Protein AF-A0A3D5ZPJ7-F1 (afdb_monomer_lite)

Radius of gyration: 28.89 Å; chains: 1; bounding box: 60×24×100 Å

Structure (mmCIF, N/CA/C/O backbone):
data_AF-A0A3D5ZPJ7-F1
#
_entry.id   AF-A0A3D5ZPJ7-F1
#
loop_
_atom_site.group_PDB
_atom_site.id
_atom_site.type_symbol
_atom_site.label_atom_id
_atom_site.label_alt_id
_atom_site.label_comp_id
_atom_site.label_asym_id
_atom_site.label_entity_id
_atom_site.label_seq_id
_atom_site.pdbx_PDB_ins_code
_atom_site.Cartn_x
_atom_site.Cartn_y
_atom_site.Cartn_z
_atom_site.occupancy
_atom_site.B_iso_or_equiv
_atom_site.auth_seq_id
_atom_site.auth_comp_id
_atom_site.auth_asym_id
_atom_site.auth_atom_id
_atom_site.pdbx_PDB_model_num
ATOM 1 N N . MET A 1 1 ? -30.097 2.909 47.141 1.00 60.69 1 MET A N 1
ATOM 2 C CA . MET A 1 1 ? -30.313 3.417 45.765 1.00 60.69 1 MET A CA 1
ATOM 3 C C . MET A 1 1 ? -31.378 2.554 45.102 1.00 60.69 1 MET A C 1
ATOM 5 O O . MET A 1 1 ? -31.310 1.342 45.248 1.00 60.69 1 MET A O 1
ATOM 9 N N . LYS A 1 2 ? -32.399 3.147 44.467 1.00 79.69 2 LYS A N 1
ATOM 10 C CA . LYS A 1 2 ? -33.513 2.391 43.858 1.00 79.69 2 LYS A CA 1
ATOM 11 C C . LYS A 1 2 ? -32.997 1.549 42.678 1.00 79.69 2 LYS A C 1
ATOM 13 O O . LYS A 1 2 ? -32.193 2.049 41.898 1.00 79.69 2 LYS A O 1
ATOM 18 N N . TRP A 1 3 ? -33.482 0.313 42.529 1.00 78.44 3 TRP A N 1
ATOM 19 C CA . TRP A 1 3 ? -33.092 -0.649 41.476 1.00 78.44 3 TRP A CA 1
ATOM 20 C C . TRP A 1 3 ? -33.122 -0.060 40.049 1.00 78.44 3 TRP A C 1
ATOM 22 O O . TRP A 1 3 ? -32.233 -0.321 39.243 1.00 78.44 3 TRP A O 1
ATOM 32 N N . TRP A 1 4 ? -34.060 0.853 39.788 1.00 82.00 4 TRP A N 1
ATOM 33 C CA . TRP A 1 4 ? -34.168 1.627 38.546 1.00 82.00 4 TRP A CA 1
ATOM 34 C C . TRP A 1 4 ? -32.913 2.440 38.182 1.00 82.00 4 TRP A C 1
ATOM 36 O O . TRP A 1 4 ? -32.603 2.585 37.003 1.00 82.00 4 TRP A O 1
ATOM 46 N N . GLY A 1 5 ? -32.153 2.928 39.169 1.00 86.50 5 GLY A N 1
ATOM 47 C CA . GLY A 1 5 ? -30.909 3.664 38.927 1.00 86.50 5 GLY A CA 1
ATOM 48 C C . GLY A 1 5 ? -29.805 2.788 38.327 1.00 86.50 5 GLY A C 1
ATOM 49 O O . GLY A 1 5 ? -29.097 3.229 37.425 1.00 86.50 5 GLY A O 1
ATOM 50 N N . TYR A 1 6 ? -29.704 1.526 38.758 1.00 85.25 6 TYR A N 1
ATOM 51 C CA . TYR A 1 6 ? -28.763 0.561 38.175 1.00 85.25 6 TYR A CA 1
ATOM 52 C C . TYR A 1 6 ? -29.157 0.171 36.748 1.00 85.25 6 TYR A C 1
ATOM 54 O O . TYR A 1 6 ? -28.290 -0.002 35.898 1.00 85.25 6 TYR A O 1
ATOM 62 N N . LEU A 1 7 ? -30.460 0.082 36.473 1.00 86.62 7 LEU A N 1
ATOM 63 C CA . LEU A 1 7 ? -30.993 -0.275 35.157 1.00 86.62 7 LEU A CA 1
ATOM 64 C C . LEU A 1 7 ? -30.684 0.811 34.110 1.00 86.62 7 LEU A C 1
ATOM 66 O O . LEU A 1 7 ? -30.220 0.507 33.011 1.00 86.62 7 LEU A O 1
ATOM 70 N N . ILE A 1 8 ? -30.845 2.085 34.484 1.00 89.00 8 ILE A N 1
ATOM 71 C CA . ILE A 1 8 ? -30.472 3.233 33.640 1.00 89.00 8 ILE A CA 1
ATOM 72 C C . ILE A 1 8 ? -28.953 3.279 33.423 1.00 89.00 8 ILE A C 1
ATOM 74 O O . ILE A 1 8 ? -28.504 3.463 32.292 1.00 89.00 8 ILE A O 1
ATOM 78 N N . LEU A 1 9 ? -28.155 3.059 34.474 1.00 89.44 9 LEU A N 1
ATOM 79 C CA . LEU A 1 9 ? -26.694 3.015 34.366 1.00 89.44 9 LEU A CA 1
ATOM 80 C C . LEU A 1 9 ? -26.235 1.933 33.371 1.00 89.44 9 LEU A C 1
ATOM 82 O O . LEU A 1 9 ? -25.375 2.185 32.528 1.00 89.44 9 LEU A O 1
ATOM 86 N N . LEU A 1 10 ? -26.841 0.745 33.433 1.00 89.75 10 LEU A N 1
ATOM 87 C CA . LEU A 1 10 ? -26.523 -0.381 32.556 1.00 89.75 10 LEU A CA 1
ATOM 88 C C . LEU A 1 10 ? -26.863 -0.067 31.090 1.00 89.75 10 LEU A C 1
ATOM 90 O O . LEU A 1 10 ? -26.050 -0.342 30.208 1.00 89.75 10 LEU A O 1
ATOM 94 N N . LEU A 1 11 ? -28.001 0.583 30.826 1.00 89.75 11 LEU A N 1
ATOM 95 C CA . LEU A 1 11 ? -28.372 1.030 29.478 1.00 89.75 11 LEU A CA 1
ATOM 96 C C . LEU A 1 11 ? -27.396 2.069 28.912 1.00 89.75 11 LEU A C 1
ATOM 98 O O . LEU A 1 11 ? -27.019 1.978 27.744 1.00 89.75 11 LEU A O 1
ATOM 102 N N . VAL A 1 12 ? -26.944 3.026 29.727 1.00 90.56 12 VAL A N 1
ATOM 103 C CA . VAL A 1 12 ? -25.957 4.035 29.303 1.00 90.56 12 VAL A CA 1
ATOM 104 C C . VAL A 1 12 ? -24.616 3.378 28.967 1.00 90.56 12 VAL A C 1
ATOM 106 O O . VAL A 1 12 ? -24.025 3.673 27.926 1.00 90.56 12 VAL A O 1
ATOM 109 N N . ILE A 1 13 ? -24.160 2.441 29.803 1.00 90.88 13 ILE A N 1
ATOM 110 C CA . ILE A 1 13 ? -22.933 1.668 29.564 1.00 90.88 13 ILE A CA 1
ATOM 111 C C . ILE A 1 13 ? -23.058 0.841 28.275 1.00 90.88 13 ILE A C 1
ATOM 113 O O . ILE A 1 13 ? -22.150 0.861 27.442 1.00 90.88 13 ILE A O 1
ATOM 117 N N . ALA A 1 14 ? -24.190 0.162 28.074 1.00 88.81 14 ALA A N 1
ATOM 118 C CA . ALA A 1 14 ? -24.456 -0.623 26.871 1.00 88.81 14 ALA A CA 1
ATOM 119 C C . ALA A 1 14 ? -24.490 0.249 25.603 1.00 88.81 14 ALA A C 1
ATOM 121 O O . ALA A 1 14 ? -23.895 -0.119 24.588 1.00 88.81 14 ALA A O 1
ATOM 122 N N . GLY A 1 15 ? -25.116 1.429 25.666 1.00 90.00 15 GLY A N 1
ATOM 123 C CA . GLY A 1 15 ? -25.148 2.389 24.560 1.00 90.00 15 GLY A CA 1
ATOM 124 C C . GLY A 1 15 ? -23.756 2.907 24.191 1.00 90.00 15 GLY A C 1
ATOM 125 O O . GLY A 1 15 ? -23.396 2.943 23.012 1.00 90.00 15 GLY A O 1
ATOM 126 N N . PHE A 1 16 ? -22.932 3.233 25.191 1.00 89.75 16 PHE A N 1
ATOM 127 C CA . PHE A 1 16 ? -21.546 3.653 24.973 1.00 89.75 16 PHE A CA 1
ATOM 128 C C . PHE A 1 16 ? -20.698 2.541 24.334 1.00 89.75 16 PHE A C 1
ATOM 130 O O . PHE A 1 16 ? -19.948 2.793 23.386 1.00 89.75 16 PHE A O 1
ATOM 137 N N . LEU A 1 17 ? -20.857 1.298 24.800 1.00 86.56 17 LEU A N 1
ATOM 138 C CA . LEU A 1 17 ? -20.218 0.115 24.216 1.00 86.56 17 LEU A CA 1
ATOM 139 C C . LEU A 1 17 ? -20.634 -0.099 22.756 1.00 86.56 17 LEU A C 1
ATOM 141 O O . LEU A 1 17 ? -19.769 -0.290 21.901 1.00 86.56 17 LEU A O 1
ATOM 145 N N . ALA A 1 18 ? -21.931 -0.019 22.450 1.00 86.31 18 ALA A N 1
ATOM 146 C CA . ALA A 1 18 ? -22.442 -0.166 21.089 1.00 86.31 18 ALA A CA 1
ATOM 147 C C . ALA A 1 18 ? -21.886 0.917 20.149 1.00 86.31 18 ALA A C 1
ATOM 149 O O . ALA A 1 18 ? -21.407 0.602 19.057 1.00 86.31 18 ALA A O 1
ATOM 150 N N . TYR A 1 19 ? -21.862 2.176 20.597 1.00 88.56 19 TYR A N 1
ATOM 151 C CA . TYR A 1 19 ? -21.264 3.281 19.846 1.00 88.56 19 TYR A CA 1
ATOM 152 C C . TYR A 1 19 ? -19.769 3.049 19.570 1.00 88.56 19 TYR A C 1
ATOM 154 O O . TYR A 1 19 ? -19.300 3.215 18.438 1.00 88.56 19 TYR A O 1
ATOM 162 N N . TYR A 1 20 ? -19.018 2.603 20.582 1.00 85.88 20 TYR A N 1
ATOM 163 C CA . TYR A 1 20 ? -17.598 2.285 20.438 1.00 85.88 20 TYR A CA 1
ATOM 164 C C . TYR A 1 20 ? -17.358 1.148 19.429 1.00 85.88 20 TYR A C 1
ATOM 166 O O . TYR A 1 20 ? -16.482 1.258 18.564 1.00 85.88 20 TYR A O 1
ATOM 174 N N . LEU A 1 21 ? -18.170 0.088 19.492 1.00 84.44 21 LEU A N 1
ATOM 175 C CA . LEU A 1 21 ? -18.116 -1.055 18.577 1.00 84.44 21 LEU A CA 1
ATOM 176 C C . LEU A 1 21 ? -18.425 -0.651 17.130 1.00 84.44 21 LEU A C 1
ATOM 178 O O . LEU A 1 21 ? -17.683 -1.033 16.222 1.00 84.44 21 LEU A O 1
ATOM 182 N N . MET A 1 22 ? -19.472 0.150 16.907 1.00 86.69 22 MET A N 1
ATOM 183 C CA . MET A 1 22 ? -19.822 0.649 15.571 1.00 86.69 22 MET A CA 1
ATOM 184 C C . MET A 1 22 ? -18.693 1.487 14.977 1.00 86.69 22 MET A C 1
ATOM 186 O O . MET A 1 22 ? -18.287 1.266 13.835 1.00 86.69 22 MET A O 1
ATOM 190 N N . ARG A 1 23 ? -18.124 2.409 15.763 1.00 87.94 23 ARG A N 1
ATOM 191 C CA . ARG A 1 23 ? -17.012 3.250 15.308 1.00 87.94 23 ARG A CA 1
ATOM 192 C C . ARG A 1 23 ? -15.778 2.422 14.951 1.00 87.94 23 ARG A C 1
ATOM 194 O O . ARG A 1 23 ? -15.120 2.717 13.954 1.00 87.94 23 ARG A O 1
ATOM 201 N N . PHE A 1 24 ? -15.469 1.397 15.748 1.00 87.19 24 PHE A N 1
ATOM 202 C CA . PHE A 1 24 ? -14.382 0.467 15.453 1.00 87.19 24 PHE A CA 1
ATOM 203 C C . PHE A 1 24 ? -14.635 -0.268 14.137 1.00 87.19 24 PHE A C 1
ATOM 205 O O . PHE A 1 24 ? -13.809 -0.185 13.230 1.00 87.19 24 PHE A O 1
ATOM 212 N N . ARG A 1 25 ? -15.798 -0.916 13.995 1.00 85.75 25 ARG A N 1
ATOM 213 C CA . ARG A 1 25 ? -16.152 -1.680 12.793 1.00 85.75 25 ARG A CA 1
ATOM 214 C C . ARG A 1 25 ? -16.105 -0.818 11.533 1.00 85.75 25 ARG A C 1
ATOM 216 O O . ARG A 1 25 ? -15.450 -1.215 10.576 1.00 85.75 25 ARG A O 1
ATOM 223 N N . ASN A 1 26 ? -16.714 0.367 11.552 1.00 87.88 26 ASN A N 1
ATOM 224 C CA . ASN A 1 26 ? -16.714 1.269 10.397 1.00 87.88 26 ASN A CA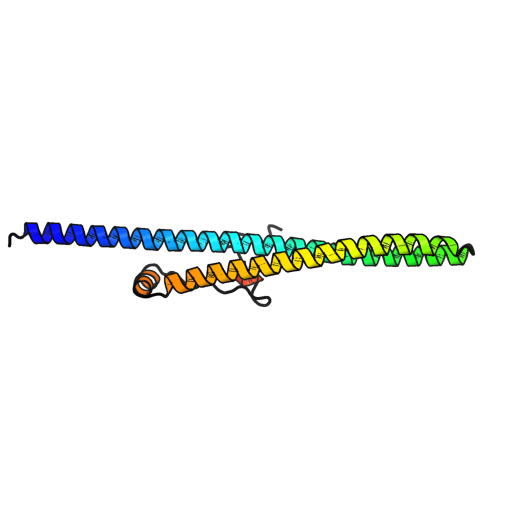 1
ATOM 225 C C . ASN A 1 26 ? -15.292 1.675 9.999 1.00 87.88 26 ASN A C 1
ATOM 227 O O . ASN A 1 26 ? -14.954 1.673 8.821 1.00 87.88 26 ASN A O 1
ATOM 231 N N . LYS A 1 27 ? -14.420 1.962 10.972 1.00 87.94 27 LYS A N 1
ATOM 232 C CA . LYS A 1 27 ? -13.034 2.333 10.674 1.00 87.94 27 LYS A CA 1
ATOM 233 C C . LYS A 1 27 ? -12.228 1.171 10.090 1.00 87.94 27 LYS A C 1
ATOM 235 O O . LYS A 1 27 ? -11.452 1.396 9.167 1.00 87.94 27 LYS A O 1
ATOM 240 N N . VAL A 1 28 ? -12.425 -0.051 10.592 1.00 88.06 28 VAL A N 1
ATOM 241 C CA . VAL A 1 28 ? -11.795 -1.258 10.029 1.00 88.06 28 VAL A CA 1
ATOM 242 C C . VAL A 1 28 ? -12.263 -1.496 8.592 1.00 88.06 28 VAL A C 1
ATOM 244 O O . VAL A 1 28 ? -11.434 -1.761 7.726 1.00 88.06 28 VAL A O 1
ATOM 247 N N . VAL A 1 29 ? -13.568 -1.382 8.328 1.00 87.38 29 VAL A N 1
ATOM 248 C CA . VAL A 1 29 ? -14.145 -1.577 6.987 1.00 87.38 29 VAL A CA 1
ATOM 249 C C . VAL A 1 29 ? -13.608 -0.541 6.002 1.00 87.38 29 VAL A C 1
ATOM 251 O O . VAL A 1 29 ? -13.094 -0.930 4.959 1.00 87.38 29 VAL A O 1
ATOM 254 N N . ASN A 1 30 ? -13.617 0.743 6.365 1.00 88.88 30 ASN A N 1
ATOM 255 C CA . ASN A 1 30 ? -13.094 1.801 5.498 1.00 88.88 30 ASN A CA 1
ATOM 256 C C . ASN A 1 30 ? -11.609 1.580 5.174 1.00 88.88 30 ASN A C 1
ATOM 258 O O . ASN A 1 30 ? -11.201 1.679 4.024 1.00 88.88 30 ASN A O 1
ATOM 262 N N . GLN A 1 31 ? -10.798 1.199 6.170 1.00 89.19 31 GLN A N 1
ATOM 263 C CA . GLN A 1 31 ? -9.382 0.897 5.938 1.00 89.19 31 GLN A CA 1
ATOM 264 C C . GLN A 1 31 ? -9.176 -0.320 5.030 1.00 89.19 31 GLN A C 1
ATOM 266 O O . GLN A 1 31 ? -8.242 -0.325 4.231 1.00 89.19 31 GLN A O 1
ATOM 271 N N . LYS A 1 32 ? -10.029 -1.347 5.133 1.00 85.56 32 LYS A N 1
ATOM 272 C CA . LYS A 1 32 ? -9.995 -2.488 4.209 1.00 85.56 32 LYS A CA 1
ATOM 273 C C . LYS A 1 32 ? -10.347 -2.075 2.786 1.00 85.56 32 LYS A C 1
ATOM 275 O O . LYS A 1 32 ? -9.654 -2.489 1.863 1.00 85.56 32 LYS A O 1
ATOM 280 N N . GLU A 1 33 ? -11.369 -1.245 2.620 1.00 86.94 33 GLU A N 1
ATOM 281 C CA . GLU A 1 33 ? -11.777 -0.728 1.314 1.00 86.94 33 GLU A CA 1
ATOM 282 C C . GLU A 1 33 ? -10.668 0.127 0.676 1.00 86.94 33 GLU A C 1
ATOM 284 O O . GLU A 1 33 ? -10.361 -0.030 -0.507 1.00 86.94 33 GLU A O 1
ATOM 289 N N . ASP A 1 34 ? -9.997 0.975 1.461 1.00 88.31 34 ASP A N 1
ATOM 290 C CA . ASP A 1 34 ? -8.858 1.773 0.989 1.00 88.31 34 ASP A CA 1
ATOM 291 C C . ASP A 1 34 ? -7.688 0.884 0.537 1.00 88.31 34 ASP A C 1
ATOM 293 O O . ASP A 1 34 ? -7.083 1.122 -0.513 1.00 88.31 34 ASP A O 1
ATOM 297 N N . ILE A 1 35 ? -7.384 -0.171 1.305 1.00 87.50 35 ILE A N 1
ATOM 298 C CA . ILE A 1 35 ? -6.377 -1.178 0.941 1.00 87.50 35 ILE A CA 1
ATOM 299 C C . ILE A 1 35 ? -6.769 -1.879 -0.363 1.00 87.50 35 ILE A C 1
ATOM 301 O O . ILE A 1 35 ? -5.918 -2.085 -1.226 1.00 87.50 35 ILE A O 1
ATOM 305 N N . GLU A 1 36 ? -8.038 -2.235 -0.536 1.00 85.00 36 GLU A N 1
ATOM 306 C CA . GLU A 1 36 ? -8.533 -2.926 -1.726 1.00 85.00 36 GLU A CA 1
ATOM 307 C C . GLU A 1 36 ? -8.436 -2.052 -2.987 1.00 85.00 36 GLU A C 1
ATOM 309 O O . GLU A 1 36 ? -7.904 -2.486 -4.017 1.00 85.00 36 GLU A O 1
ATOM 314 N N . LYS A 1 37 ? -8.829 -0.777 -2.882 1.00 86.19 37 LYS A N 1
ATOM 315 C CA . LYS A 1 37 ? -8.641 0.224 -3.945 1.00 86.19 37 LYS A CA 1
ATOM 316 C C . LYS A 1 37 ? -7.163 0.394 -4.299 1.00 86.19 37 LYS A C 1
ATOM 318 O O . LYS A 1 37 ? -6.806 0.426 -5.480 1.00 86.19 37 LYS A O 1
ATOM 323 N N . ALA A 1 38 ? -6.285 0.447 -3.298 1.00 85.12 38 ALA A N 1
ATOM 324 C CA . ALA A 1 38 ? -4.846 0.555 -3.515 1.00 85.12 38 ALA A CA 1
ATOM 325 C C . ALA A 1 38 ? -4.247 -0.711 -4.162 1.00 85.12 38 ALA A C 1
ATOM 327 O O . ALA A 1 38 ? -3.443 -0.589 -5.088 1.00 85.12 38 ALA A O 1
ATOM 328 N N . LYS A 1 39 ? -4.686 -1.920 -3.772 1.00 83.94 39 LYS A N 1
ATOM 329 C CA . LYS A 1 39 ? -4.311 -3.188 -4.436 1.00 83.94 39 LYS A CA 1
ATOM 330 C C . LYS A 1 39 ? -4.689 -3.172 -5.918 1.00 83.94 39 LYS A C 1
ATOM 332 O O . LYS A 1 39 ? -3.863 -3.525 -6.762 1.00 83.94 39 LYS A O 1
ATOM 337 N N . SER A 1 40 ? -5.901 -2.713 -6.240 1.00 81.25 40 SER A N 1
ATOM 338 C CA . SER A 1 40 ? -6.357 -2.563 -7.628 1.00 81.25 40 SER A CA 1
ATOM 339 C C . SER A 1 40 ? -5.463 -1.601 -8.422 1.00 81.25 40 SER A C 1
ATOM 341 O O . SER A 1 40 ? -4.970 -1.953 -9.497 1.00 81.25 40 SER A O 1
ATOM 343 N N . ARG A 1 41 ? -5.140 -0.428 -7.855 1.00 84.19 41 ARG A N 1
ATOM 344 C CA . ARG A 1 41 ? -4.232 0.549 -8.483 1.00 84.19 41 ARG A CA 1
ATOM 345 C C . ARG A 1 41 ? -2.851 -0.044 -8.779 1.00 84.19 41 ARG A C 1
ATOM 347 O O . ARG A 1 41 ? -2.335 0.142 -9.880 1.00 84.19 41 ARG A O 1
ATOM 354 N N . VAL A 1 42 ? -2.275 -0.784 -7.829 1.00 83.06 42 VAL A N 1
ATOM 355 C CA . VAL A 1 42 ? -0.985 -1.474 -8.004 1.00 83.06 42 VAL A CA 1
ATOM 356 C C . VAL A 1 42 ? -1.061 -2.498 -9.142 1.00 83.06 42 VAL A C 1
ATOM 358 O O . VAL A 1 42 ? -0.153 -2.541 -9.974 1.00 83.06 42 VAL A O 1
ATOM 361 N N . ARG A 1 43 ? -2.144 -3.284 -9.240 1.00 80.94 43 ARG A N 1
ATOM 362 C CA . ARG A 1 43 ? -2.329 -4.250 -10.339 1.00 80.94 43 ARG A CA 1
ATOM 363 C C . ARG A 1 43 ? -2.401 -3.555 -11.699 1.00 80.94 43 ARG A C 1
ATOM 365 O O . ARG A 1 43 ? -1.719 -3.983 -12.628 1.00 80.94 43 ARG A O 1
ATOM 372 N N . ILE A 1 44 ? -3.183 -2.482 -11.809 1.00 81.88 44 ILE A N 1
ATOM 373 C CA . ILE A 1 44 ? -3.331 -1.717 -13.056 1.00 81.88 44 ILE A CA 1
ATOM 374 C C . ILE A 1 44 ? -1.981 -1.146 -13.498 1.00 81.88 44 ILE A C 1
ATOM 376 O O . ILE A 1 44 ? -1.602 -1.294 -14.659 1.00 81.88 44 ILE A O 1
ATOM 3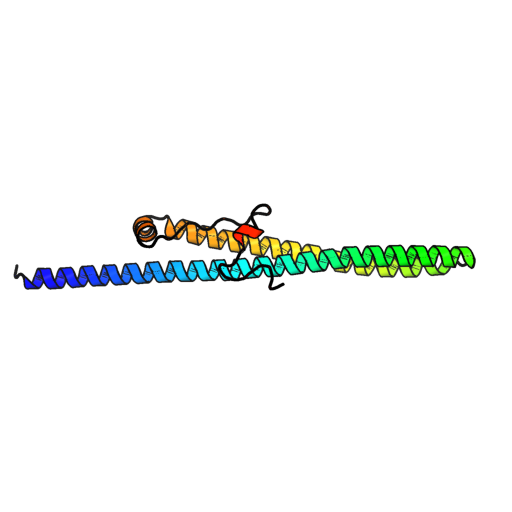80 N N . LEU A 1 45 ? -1.231 -0.527 -12.582 1.00 80.69 45 LEU A N 1
ATOM 381 C CA . LEU A 1 45 ? 0.084 0.039 -12.892 1.00 80.69 45 LEU A CA 1
ATOM 382 C C . LEU A 1 45 ? 1.090 -1.040 -13.300 1.00 80.69 45 LEU A C 1
ATOM 384 O O . LEU A 1 45 ? 1.806 -0.855 -14.280 1.00 80.69 45 LEU A O 1
ATOM 388 N N . LYS A 1 46 ? 1.079 -2.199 -12.631 1.00 80.38 46 LYS A N 1
ATOM 389 C CA . LYS A 1 46 ? 1.893 -3.353 -13.033 1.00 80.38 46 LYS A CA 1
ATOM 390 C C . LYS A 1 46 ? 1.549 -3.823 -14.447 1.00 80.38 46 LYS A C 1
ATOM 392 O O . LYS A 1 46 ? 2.446 -4.078 -15.245 1.00 80.38 46 LYS A O 1
ATOM 397 N N . ALA A 1 47 ? 0.259 -3.949 -14.760 1.00 77.50 47 ALA A N 1
ATOM 398 C CA . ALA A 1 47 ? -0.199 -4.389 -16.074 1.00 77.50 47 ALA A CA 1
ATOM 399 C C . ALA A 1 47 ? 0.226 -3.399 -17.165 1.00 77.50 47 ALA A C 1
ATOM 401 O O . ALA A 1 47 ? 0.782 -3.815 -18.180 1.00 77.50 47 ALA A O 1
ATOM 402 N N . LYS A 1 48 ? 0.057 -2.092 -16.925 1.00 75.56 48 LYS A N 1
ATOM 403 C CA . LYS A 1 48 ? 0.548 -1.042 -17.829 1.00 75.56 48 LYS A CA 1
ATOM 404 C C . LYS A 1 48 ? 2.064 -1.136 -18.012 1.00 75.56 48 LYS A C 1
ATOM 406 O O . LYS A 1 48 ? 2.535 -1.117 -19.144 1.00 75.56 48 LYS A O 1
ATOM 411 N N . TYR A 1 49 ? 2.818 -1.289 -16.923 1.00 72.81 49 TYR A N 1
ATOM 412 C CA . TYR A 1 49 ? 4.275 -1.424 -16.959 1.00 72.81 49 TYR A CA 1
ATOM 413 C C . TYR A 1 49 ? 4.722 -2.607 -17.826 1.00 72.81 49 TYR A C 1
ATOM 415 O O . TYR A 1 49 ? 5.545 -2.446 -18.726 1.00 72.81 49 TYR A O 1
ATOM 423 N N . LEU A 1 50 ? 4.108 -3.777 -17.633 1.00 75.88 50 LEU A N 1
ATOM 424 C CA . LEU A 1 50 ? 4.383 -4.973 -18.432 1.00 75.88 50 LEU A CA 1
ATOM 425 C C . LEU A 1 50 ? 3.984 -4.810 -19.905 1.00 75.88 50 LEU A C 1
ATOM 427 O O . LEU A 1 50 ? 4.704 -5.278 -20.786 1.00 75.88 50 LEU A O 1
ATOM 431 N N . GLN A 1 51 ? 2.863 -4.145 -20.191 1.00 74.94 51 GLN A N 1
ATOM 432 C CA . GLN A 1 51 ? 2.441 -3.868 -21.566 1.00 74.94 51 GLN A CA 1
ATOM 433 C C . GLN A 1 51 ? 3.435 -2.960 -22.292 1.00 74.94 51 GLN A C 1
ATOM 435 O O . GLN A 1 51 ? 3.774 -3.238 -23.443 1.00 74.94 51 GLN A O 1
ATOM 440 N N . VAL A 1 52 ? 3.925 -1.906 -21.631 1.00 74.06 52 VAL A N 1
ATOM 441 C CA . VAL A 1 52 ? 4.935 -1.013 -22.215 1.00 74.06 52 VAL A CA 1
ATOM 442 C C . VAL A 1 52 ? 6.241 -1.774 -22.440 1.00 74.06 52 VAL A C 1
ATOM 444 O O . VAL A 1 52 ? 6.759 -1.733 -23.551 1.00 74.06 52 VAL A O 1
ATOM 447 N N . LEU A 1 53 ? 6.719 -2.551 -21.460 1.00 72.06 53 LEU A N 1
ATOM 448 C CA . LEU A 1 53 ? 7.904 -3.407 -21.622 1.00 72.06 53 LEU A CA 1
ATOM 449 C C . LEU A 1 53 ? 7.784 -4.373 -22.807 1.00 72.06 53 LEU A C 1
ATOM 451 O O . LEU A 1 53 ? 8.716 -4.510 -23.598 1.00 72.06 53 LEU A O 1
ATOM 455 N N . ARG A 1 54 ? 6.627 -5.025 -22.961 1.00 72.50 54 ARG A N 1
ATOM 456 C CA . ARG A 1 54 ? 6.381 -5.936 -24.084 1.00 72.50 54 ARG A CA 1
ATOM 457 C C . ARG A 1 54 ? 6.422 -5.199 -25.422 1.00 72.50 54 ARG A C 1
ATOM 459 O O . ARG A 1 54 ? 7.029 -5.716 -26.355 1.00 72.50 54 ARG A O 1
ATOM 466 N N . LYS A 1 55 ? 5.822 -4.005 -25.502 1.00 71.00 55 LYS A N 1
ATOM 467 C CA . LYS A 1 55 ? 5.898 -3.154 -26.699 1.00 71.00 55 LYS A CA 1
ATOM 468 C C . LYS A 1 55 ? 7.337 -2.755 -27.022 1.00 71.00 55 LYS A C 1
ATOM 470 O O . LYS A 1 55 ? 7.705 -2.788 -28.186 1.00 71.00 55 LYS A O 1
ATOM 475 N N . VAL A 1 56 ? 8.166 -2.449 -26.019 1.00 70.25 56 VAL A N 1
ATOM 476 C CA . VAL A 1 56 ? 9.599 -2.161 -26.239 1.00 70.25 56 VAL A CA 1
ATOM 477 C C . VAL A 1 56 ? 10.289 -3.352 -26.902 1.00 70.25 56 VAL A C 1
ATOM 479 O O . VAL A 1 56 ? 10.967 -3.190 -27.913 1.00 70.25 56 VAL A O 1
ATOM 482 N N . GLY A 1 57 ? 10.076 -4.556 -26.362 1.00 67.19 57 GLY A N 1
ATOM 483 C CA . GLY A 1 57 ? 10.680 -5.778 -26.891 1.00 67.19 57 GLY A CA 1
ATOM 484 C C . GLY A 1 57 ? 10.253 -6.088 -28.328 1.00 67.19 57 GLY A C 1
ATOM 485 O O . GLY A 1 57 ? 11.089 -6.481 -29.139 1.00 67.19 57 GLY A O 1
ATOM 486 N N . THR A 1 58 ? 8.977 -5.872 -28.671 1.00 67.81 58 THR A N 1
ATOM 487 C CA . THR A 1 58 ? 8.502 -6.043 -30.055 1.00 67.81 58 THR A CA 1
ATOM 488 C C . THR A 1 58 ? 9.066 -4.973 -30.981 1.00 67.81 58 THR A C 1
ATOM 490 O O . THR A 1 58 ? 9.596 -5.320 -32.026 1.00 67.81 58 THR A O 1
ATOM 493 N N . THR A 1 59 ? 9.068 -3.699 -30.574 1.00 64.50 59 THR A N 1
ATOM 494 C CA . THR A 1 59 ? 9.633 -2.607 -31.383 1.00 64.50 59 THR A CA 1
ATOM 495 C C . THR A 1 59 ? 11.129 -2.802 -31.641 1.00 64.50 59 THR A C 1
ATOM 497 O O . THR A 1 59 ? 11.616 -2.476 -32.721 1.00 64.50 59 THR A O 1
ATOM 500 N N . GLN A 1 60 ? 11.874 -3.365 -30.684 1.00 63.59 60 GLN A N 1
ATOM 501 C CA . GLN A 1 60 ? 13.304 -3.647 -30.858 1.00 63.59 60 GLN A CA 1
ATOM 502 C C . GLN A 1 60 ? 13.554 -4.783 -31.832 1.00 63.59 60 GLN A C 1
ATOM 504 O O . GLN A 1 60 ? 14.462 -4.700 -32.658 1.00 63.59 60 GLN A O 1
ATOM 509 N N . LYS A 1 61 ? 12.720 -5.819 -31.767 1.00 65.75 61 LYS A N 1
ATOM 510 C CA . LYS A 1 61 ? 12.755 -6.910 -32.729 1.00 65.75 61 LYS A CA 1
ATOM 511 C C . LYS A 1 61 ? 12.403 -6.418 -34.135 1.00 65.75 61 LYS A C 1
ATOM 513 O O . LYS A 1 61 ? 13.190 -6.629 -35.049 1.00 65.75 61 LYS A O 1
ATOM 518 N N . ASP A 1 62 ? 11.300 -5.688 -34.277 1.00 65.50 62 ASP A N 1
ATOM 519 C CA . ASP A 1 62 ? 10.837 -5.159 -35.564 1.00 65.50 62 ASP A CA 1
ATOM 520 C C . ASP A 1 62 ? 11.859 -4.186 -36.172 1.00 65.50 62 ASP A C 1
ATOM 522 O O . ASP A 1 62 ? 12.106 -4.208 -37.377 1.00 65.50 62 ASP A O 1
ATOM 526 N N . SER A 1 63 ? 12.509 -3.366 -35.338 1.00 62.44 63 SER A N 1
ATOM 527 C CA . SER A 1 63 ? 13.592 -2.480 -35.773 1.00 62.44 63 SER A CA 1
ATOM 528 C C . SER A 1 63 ? 14.828 -3.251 -36.242 1.00 62.44 63 SER A C 1
ATOM 530 O O . SER A 1 63 ? 15.371 -2.940 -37.303 1.00 62.44 63 SER A O 1
ATOM 532 N N . ASN A 1 64 ? 15.263 -4.271 -35.499 1.00 65.06 64 ASN A N 1
ATOM 533 C CA . ASN A 1 64 ? 16.404 -5.099 -35.893 1.00 65.06 64 ASN A CA 1
ATOM 534 C C . ASN A 1 64 ? 16.125 -5.885 -37.184 1.00 65.06 64 ASN A C 1
ATOM 536 O O . ASN A 1 64 ? 16.998 -5.962 -38.050 1.00 65.06 64 ASN A O 1
ATOM 540 N N . ASP A 1 65 ? 14.910 -6.410 -37.347 1.00 68.75 65 ASP A N 1
ATOM 541 C CA . ASP A 1 65 ? 14.485 -7.125 -38.554 1.00 68.75 65 ASP A CA 1
ATOM 542 C C . ASP A 1 65 ? 14.418 -6.171 -39.765 1.00 68.75 65 ASP A C 1
ATOM 544 O O . ASP A 1 65 ? 14.913 -6.495 -40.851 1.00 68.75 65 ASP A O 1
ATOM 548 N N . ALA A 1 66 ? 13.892 -4.953 -39.577 1.00 64.62 66 ALA A N 1
ATOM 549 C CA . ALA A 1 66 ? 13.862 -3.912 -40.607 1.00 64.62 66 ALA A CA 1
ATOM 550 C C . ALA A 1 66 ? 15.270 -3.445 -41.009 1.00 64.62 66 ALA A C 1
ATOM 552 O O . ALA A 1 66 ? 15.548 -3.279 -42.201 1.00 64.62 66 ALA A O 1
ATOM 553 N N . GLN A 1 67 ? 16.177 -3.281 -40.041 1.00 62.97 67 GLN A N 1
ATOM 554 C CA . GLN A 1 67 ? 17.582 -2.985 -40.310 1.00 62.97 67 GLN A CA 1
ATOM 555 C C . GLN A 1 67 ? 18.227 -4.127 -41.099 1.00 62.97 67 GLN A C 1
ATOM 557 O O . GLN A 1 67 ? 18.793 -3.872 -42.159 1.00 62.97 67 GLN A O 1
ATOM 562 N N . GLY A 1 68 ? 18.083 -5.383 -40.664 1.00 64.88 68 GLY A N 1
ATOM 563 C CA . GLY A 1 68 ? 18.612 -6.553 -41.375 1.00 64.88 68 GLY A CA 1
ATOM 564 C C . GLY A 1 68 ? 18.137 -6.647 -42.831 1.00 64.88 68 GLY A C 1
ATOM 565 O O . GLY A 1 68 ? 18.947 -6.864 -43.738 1.00 64.88 68 GLY A O 1
ATOM 566 N N . GLY A 1 69 ? 16.847 -6.396 -43.083 1.00 63.91 69 GLY A N 1
ATOM 567 C CA . GLY A 1 69 ? 16.283 -6.326 -44.436 1.00 63.91 69 GLY A CA 1
A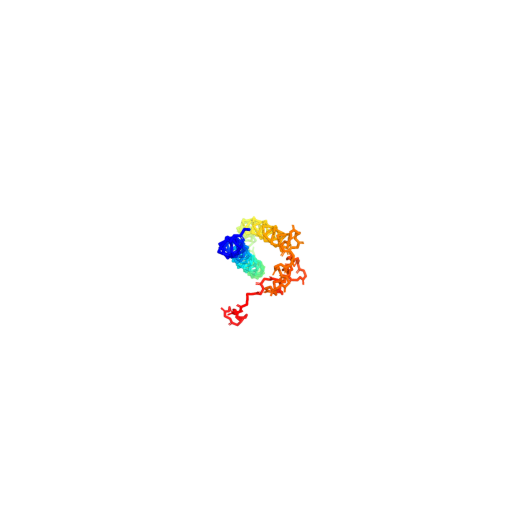TOM 568 C C . GLY A 1 69 ? 16.828 -5.157 -45.270 1.00 63.91 69 GLY A C 1
ATOM 569 O O . GLY A 1 69 ? 17.131 -5.325 -46.458 1.00 63.91 69 GLY A O 1
ATOM 570 N N . ALA A 1 70 ? 17.016 -3.987 -44.654 1.00 63.03 70 ALA A N 1
ATOM 571 C CA . ALA A 1 70 ? 17.617 -2.821 -45.297 1.00 63.03 70 ALA A CA 1
ATOM 572 C C . ALA A 1 70 ? 19.102 -3.046 -45.632 1.00 63.03 70 ALA A C 1
ATOM 574 O O . ALA A 1 70 ? 19.520 -2.710 -46.738 1.00 63.03 70 ALA A O 1
ATOM 575 N N . TYR A 1 71 ? 19.879 -3.676 -44.743 1.00 63.12 71 TYR A N 1
ATOM 576 C CA . TYR A 1 71 ? 21.267 -4.080 -45.002 1.00 63.12 71 TYR A CA 1
ATOM 577 C C . TYR A 1 71 ? 21.353 -5.071 -46.165 1.00 63.12 71 TYR A C 1
ATOM 579 O O . TYR A 1 71 ? 22.158 -4.875 -47.077 1.00 63.12 71 TYR A O 1
ATOM 587 N N . TYR A 1 72 ? 20.499 -6.099 -46.181 1.00 64.25 72 TYR A N 1
ATOM 588 C CA . TYR A 1 72 ? 20.455 -7.073 -47.274 1.00 64.25 72 TYR A CA 1
ATOM 589 C C . TYR A 1 72 ? 20.144 -6.402 -48.624 1.00 64.25 72 TYR A C 1
ATOM 591 O O . TYR A 1 72 ? 20.806 -6.665 -49.629 1.00 64.25 72 TYR A O 1
ATOM 599 N N . THR A 1 73 ? 19.183 -5.476 -48.639 1.00 62.88 73 THR A N 1
ATOM 600 C CA . THR A 1 73 ? 18.771 -4.744 -49.848 1.00 62.88 73 THR A CA 1
ATOM 601 C C . THR A 1 73 ? 19.828 -3.731 -50.305 1.00 62.88 73 THR A C 1
ATOM 603 O O . THR A 1 73 ? 20.121 -3.636 -51.497 1.00 62.88 73 THR A O 1
ATOM 606 N N . ALA A 1 74 ? 20.446 -3.002 -49.373 1.00 60.44 74 ALA A N 1
ATOM 607 C CA . ALA A 1 74 ? 21.508 -2.038 -49.655 1.00 60.44 74 ALA A CA 1
ATOM 608 C C . ALA A 1 74 ? 22.784 -2.716 -50.172 1.00 60.44 74 ALA A C 1
ATOM 610 O O . ALA A 1 74 ? 23.396 -2.204 -51.107 1.00 60.44 74 ALA A O 1
ATOM 611 N N . ASN A 1 75 ? 23.146 -3.882 -49.626 1.00 62.91 75 ASN A N 1
ATOM 612 C CA . ASN A 1 75 ? 24.266 -4.686 -50.118 1.00 62.91 75 ASN A CA 1
ATOM 613 C C . ASN A 1 75 ? 24.009 -5.196 -51.546 1.00 62.91 75 ASN A C 1
ATOM 615 O O . ASN A 1 75 ? 24.904 -5.186 -52.384 1.00 62.91 75 ASN A O 1
ATOM 619 N N . LYS A 1 76 ? 22.762 -5.576 -51.857 1.00 65.06 76 LYS A N 1
ATOM 620 C CA . LYS A 1 76 ? 22.374 -6.039 -53.198 1.00 65.06 76 LYS A CA 1
ATOM 621 C C . LYS A 1 76 ? 22.374 -4.920 -54.251 1.00 65.06 76 LYS A C 1
ATOM 623 O O . LYS A 1 76 ? 22.663 -5.190 -55.411 1.00 65.06 76 LYS A O 1
ATOM 628 N N . ASN A 1 77 ? 22.082 -3.681 -53.847 1.00 61.00 77 ASN A N 1
ATOM 629 C CA . ASN A 1 77 ? 21.936 -2.530 -54.748 1.00 61.00 77 ASN A CA 1
ATOM 630 C C . ASN A 1 77 ? 23.083 -1.497 -54.655 1.00 61.00 77 ASN A C 1
ATOM 632 O O . ASN A 1 77 ? 22.991 -0.435 -55.265 1.00 61.00 77 ASN A O 1
ATOM 636 N N . GLY A 1 78 ? 24.146 -1.762 -53.885 1.00 56.44 78 GLY A N 1
ATOM 637 C CA . GLY A 1 78 ? 25.321 -0.883 -53.752 1.00 56.44 78 GLY A CA 1
ATOM 638 C C . GLY A 1 78 ? 25.069 0.484 -53.089 1.00 56.44 78 GLY A C 1
ATOM 639 O O . GLY A 1 78 ? 25.920 1.369 -53.154 1.00 56.44 78 GLY A O 1
ATOM 640 N N . GLY A 1 79 ? 23.908 0.694 -52.458 1.00 57.91 79 GLY A N 1
ATOM 641 C CA . GLY A 1 79 ? 23.451 2.003 -51.977 1.00 57.91 79 GLY A CA 1
ATOM 642 C C . GLY A 1 79 ? 23.496 2.151 -50.455 1.00 57.91 79 GLY A C 1
ATOM 643 O O . GLY A 1 79 ? 22.479 1.982 -49.789 1.00 57.91 79 GLY A O 1
ATOM 644 N N . GLY A 1 80 ? 24.643 2.537 -49.889 1.00 55.28 80 GLY A N 1
ATOM 645 C CA . GLY A 1 80 ? 24.839 2.697 -48.434 1.00 55.28 80 GLY A CA 1
ATOM 646 C C . GLY A 1 80 ? 24.094 3.867 -47.760 1.00 55.28 80 GLY A C 1
ATOM 647 O O . GLY A 1 80 ? 24.178 4.028 -46.546 1.00 55.28 80 GLY A O 1
ATOM 648 N N . ARG A 1 81 ? 23.353 4.697 -48.510 1.00 55.75 81 ARG A N 1
ATOM 649 C CA . ARG A 1 81 ? 22.740 5.944 -48.003 1.00 55.75 81 ARG A CA 1
ATOM 650 C C . ARG A 1 81 ? 21.406 5.768 -47.263 1.00 55.75 81 ARG A C 1
ATOM 652 O O . ARG A 1 81 ? 21.035 6.650 -46.499 1.00 55.75 81 ARG A O 1
ATOM 659 N N . PHE A 1 82 ? 20.699 4.653 -47.455 1.00 56.19 82 PHE A N 1
ATOM 660 C CA . PHE A 1 82 ? 19.382 4.424 -46.835 1.00 56.19 82 PHE A CA 1
ATOM 661 C C . PHE A 1 82 ? 19.452 3.976 -45.367 1.00 56.19 82 PHE A C 1
ATOM 663 O O . PHE A 1 82 ? 18.459 4.059 -44.651 1.00 56.19 82 PHE A O 1
ATOM 670 N N . ILE A 1 83 ? 20.623 3.540 -44.898 1.00 57.34 83 ILE A N 1
ATOM 671 C CA . ILE A 1 83 ? 20.768 2.905 -43.582 1.00 57.34 83 ILE A CA 1
ATOM 672 C C . ILE A 1 83 ? 20.769 3.936 -42.437 1.00 57.34 83 ILE A C 1
ATOM 674 O O . ILE A 1 83 ? 20.144 3.713 -41.406 1.00 57.34 83 ILE A O 1
ATOM 678 N N . GLY A 1 84 ? 21.384 5.110 -42.626 1.00 53.69 84 GLY A N 1
ATOM 679 C CA . GLY A 1 84 ? 21.532 6.112 -41.556 1.00 53.69 84 GLY A CA 1
ATOM 680 C C . GLY A 1 84 ? 20.230 6.797 -41.108 1.00 53.69 84 GLY A C 1
ATOM 681 O O . GLY A 1 84 ? 20.078 7.104 -39.929 1.00 53.69 84 GLY A O 1
ATOM 682 N N . GLY A 1 85 ? 19.266 7.010 -42.014 1.00 55.19 85 GLY A N 1
ATOM 683 C CA . GLY A 1 85 ? 17.990 7.670 -41.683 1.00 55.19 85 GLY A CA 1
ATOM 684 C C . GLY A 1 85 ? 17.012 6.779 -40.907 1.00 55.19 85 GLY A C 1
ATOM 685 O O . GLY A 1 85 ? 16.278 7.260 -40.044 1.00 55.19 85 GLY A O 1
ATOM 686 N N . ALA A 1 86 ? 17.038 5.469 -41.170 1.00 51.69 86 ALA A N 1
ATOM 687 C CA . ALA A 1 86 ? 16.249 4.494 -40.420 1.00 51.69 86 ALA A CA 1
ATOM 688 C C . ALA A 1 86 ? 16.787 4.307 -38.989 1.00 51.69 86 ALA A C 1
ATOM 690 O O . ALA A 1 86 ? 16.002 4.174 -38.059 1.00 51.69 86 ALA A O 1
ATOM 691 N N . ILE A 1 87 ? 18.110 4.373 -38.790 1.00 51.12 87 ILE A N 1
ATOM 692 C CA . ILE A 1 87 ? 18.731 4.248 -37.460 1.00 51.12 87 ILE A CA 1
ATOM 693 C C . ILE A 1 87 ? 18.375 5.445 -36.557 1.00 51.12 87 ILE A C 1
ATOM 695 O O . ILE A 1 87 ? 17.999 5.251 -35.404 1.00 51.12 87 ILE A O 1
ATOM 699 N N . GLY A 1 88 ? 18.402 6.679 -37.077 1.00 53.72 88 GLY A N 1
ATOM 700 C CA . GLY A 1 88 ? 18.115 7.879 -36.271 1.00 53.72 88 GLY A CA 1
ATOM 701 C C . GLY A 1 88 ? 16.658 8.021 -35.801 1.00 53.72 88 GLY A C 1
ATOM 702 O O . GLY A 1 88 ? 16.410 8.564 -34.730 1.00 53.72 88 GLY A O 1
ATOM 703 N N . THR A 1 89 ? 15.686 7.517 -36.568 1.00 54.91 89 THR A N 1
ATOM 704 C CA . THR A 1 89 ? 14.254 7.535 -36.186 1.00 54.91 89 THR A CA 1
ATOM 705 C C . THR A 1 89 ? 13.880 6.422 -35.207 1.00 54.91 89 THR A C 1
ATOM 707 O O . THR A 1 89 ? 12.899 6.533 -34.470 1.00 54.91 89 THR A O 1
ATOM 710 N N . VAL A 1 90 ? 14.671 5.349 -35.171 1.00 54.69 90 VAL A N 1
ATOM 711 C CA . VAL A 1 90 ? 14.549 4.279 -34.179 1.00 54.69 90 VAL A CA 1
ATOM 712 C C . VAL A 1 90 ? 14.990 4.794 -32.807 1.00 54.69 90 VAL A C 1
ATOM 714 O O . VAL A 1 90 ? 14.237 4.644 -31.846 1.00 54.69 90 VAL A O 1
ATOM 717 N N . ASP A 1 91 ? 16.137 5.471 -32.718 1.00 58.59 91 ASP A N 1
ATOM 718 C CA . ASP A 1 91 ? 16.703 5.956 -31.447 1.00 58.59 91 ASP A CA 1
ATOM 719 C C . ASP A 1 91 ? 15.770 6.918 -30.688 1.00 58.59 91 ASP A C 1
ATOM 721 O O . ASP A 1 91 ? 15.577 6.778 -29.478 1.00 58.59 91 ASP A O 1
ATOM 725 N N . SER A 1 92 ? 15.105 7.844 -31.391 1.00 59.16 92 SER A N 1
ATOM 726 C CA . SER A 1 92 ? 14.179 8.797 -30.759 1.00 59.16 92 SER A CA 1
ATOM 727 C C . SER A 1 92 ? 12.954 8.117 -30.136 1.00 59.16 92 SER A C 1
ATOM 729 O O . SER A 1 92 ? 12.517 8.493 -29.047 1.00 59.16 92 SER A O 1
ATOM 731 N N . ASN A 1 93 ? 12.424 7.078 -30.791 1.00 65.44 93 ASN A N 1
ATOM 732 C CA . ASN A 1 93 ? 11.291 6.305 -30.277 1.00 65.44 93 ASN A CA 1
ATOM 733 C C . ASN A 1 93 ? 11.702 5.444 -29.072 1.00 65.44 93 ASN A C 1
ATOM 735 O O . ASN A 1 93 ? 10.913 5.256 -28.145 1.00 65.44 93 ASN A O 1
ATOM 739 N N . PHE A 1 94 ? 12.939 4.940 -29.051 1.00 67.81 94 PHE A N 1
ATOM 740 C CA . PHE A 1 94 ? 13.471 4.190 -27.912 1.00 67.81 94 PHE A CA 1
ATOM 741 C C . PHE A 1 94 ? 13.663 5.063 -26.676 1.00 67.81 94 PHE A C 1
ATOM 743 O O . PHE A 1 94 ? 13.321 4.632 -25.572 1.00 67.81 94 PHE A O 1
ATOM 750 N N . GLU A 1 95 ? 14.161 6.287 -26.843 1.00 72.56 95 GLU A N 1
ATOM 751 C CA . GLU A 1 95 ? 14.355 7.214 -25.728 1.00 72.56 95 GLU A CA 1
ATOM 752 C C . GLU A 1 95 ? 13.018 7.622 -25.086 1.00 72.56 95 GLU A C 1
ATOM 754 O O . GLU A 1 95 ? 12.884 7.609 -23.858 1.00 72.56 95 GLU A O 1
ATOM 759 N N . GLU A 1 96 ? 12.002 7.933 -25.896 1.00 74.62 96 GLU A N 1
ATOM 760 C CA . GLU A 1 96 ? 10.666 8.294 -25.407 1.00 74.62 96 GLU A CA 1
ATOM 761 C C . GLU A 1 96 ? 10.001 7.131 -24.656 1.00 74.62 96 GLU A C 1
ATOM 763 O O . GLU A 1 96 ? 9.488 7.292 -23.542 1.00 74.62 96 GLU A O 1
ATOM 768 N N . VAL A 1 97 ? 10.083 5.925 -25.215 1.00 74.75 97 VAL A N 1
ATOM 769 C CA . VAL A 1 97 ? 9.552 4.720 -24.576 1.00 74.75 97 VAL A CA 1
ATOM 770 C C . VAL A 1 97 ? 10.337 4.376 -23.304 1.00 74.75 97 VAL A C 1
ATOM 772 O O . VAL A 1 97 ? 9.734 3.990 -22.301 1.00 74.75 97 VAL A O 1
ATOM 775 N N . GLY A 1 98 ? 11.657 4.571 -23.290 1.00 74.31 98 GLY A N 1
ATOM 776 C CA . GLY A 1 98 ? 12.492 4.416 -22.099 1.00 74.31 98 GLY A CA 1
ATOM 777 C C . GLY A 1 98 ? 12.071 5.359 -20.967 1.00 74.31 98 GLY A C 1
ATOM 778 O O . GLY A 1 98 ? 11.893 4.916 -19.829 1.00 74.31 98 GLY A O 1
ATOM 779 N N . LYS A 1 99 ? 11.811 6.636 -21.280 1.00 84.06 99 LYS A N 1
ATOM 780 C CA . LYS A 1 99 ? 11.268 7.618 -20.321 1.00 84.06 99 LYS A CA 1
ATOM 781 C C . LYS A 1 99 ? 9.906 7.185 -19.777 1.00 84.06 99 LYS A C 1
ATOM 783 O O . LYS A 1 99 ? 9.681 7.274 -18.568 1.00 84.06 99 LYS A O 1
ATOM 788 N N . LEU A 1 100 ? 9.028 6.663 -20.634 1.00 81.25 100 LEU A N 1
ATOM 789 C CA . LEU A 1 100 ? 7.724 6.139 -20.221 1.00 81.25 100 LEU A CA 1
ATOM 790 C C . LEU A 1 100 ? 7.859 4.929 -19.283 1.00 81.25 100 LEU A C 1
ATOM 792 O O 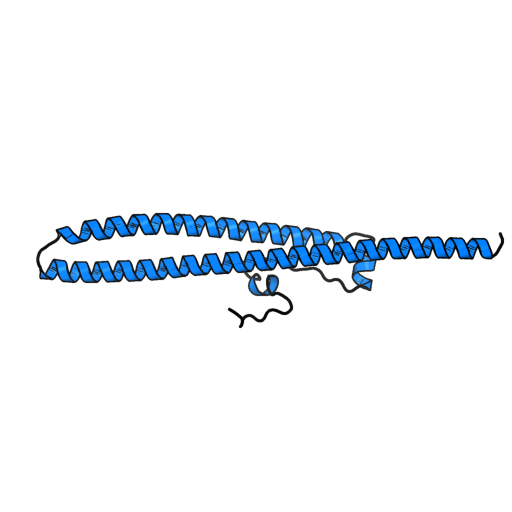. LEU A 1 100 ? 7.173 4.871 -18.265 1.00 81.25 100 LEU A O 1
ATOM 796 N N . VAL A 1 101 ? 8.760 3.985 -19.579 1.00 81.62 101 VAL A N 1
ATOM 797 C CA . VAL A 1 101 ? 9.029 2.819 -18.717 1.00 81.62 101 VAL A CA 1
ATOM 798 C C . VAL A 1 101 ? 9.514 3.258 -17.336 1.00 81.62 101 VAL A C 1
ATOM 800 O O . VAL A 1 101 ? 9.010 2.756 -16.331 1.00 81.62 101 VAL A O 1
ATOM 803 N N . VAL A 1 102 ? 10.456 4.205 -17.270 1.00 84.00 102 VAL A N 1
ATOM 804 C CA . VAL A 1 102 ? 10.984 4.733 -16.000 1.00 84.00 102 VAL A CA 1
ATOM 805 C C . VAL A 1 102 ? 9.897 5.463 -15.212 1.00 84.00 102 VAL A C 1
ATOM 807 O O . VAL A 1 102 ? 9.732 5.218 -14.017 1.00 84.00 102 VAL A O 1
ATOM 810 N N . SER A 1 103 ? 9.116 6.319 -15.872 1.00 88.12 103 SER A N 1
ATOM 811 C CA . SER A 1 103 ? 7.984 7.016 -15.250 1.00 88.12 103 SER A CA 1
ATOM 812 C C . SER A 1 103 ? 6.980 6.029 -14.652 1.00 88.12 103 SER A C 1
ATOM 814 O O . SER A 1 103 ? 6.596 6.157 -13.489 1.00 88.12 103 SER A O 1
ATOM 816 N N . LEU A 1 104 ? 6.625 4.991 -15.404 1.00 82.31 104 LEU A N 1
ATOM 817 C CA . LEU A 1 104 ? 5.648 3.997 -14.988 1.00 82.31 104 LEU A CA 1
ATOM 818 C C . LEU A 1 104 ? 6.185 3.076 -13.882 1.00 82.31 104 LEU A C 1
ATOM 820 O O . LEU A 1 104 ? 5.425 2.677 -13.001 1.00 82.31 104 LEU A O 1
ATOM 824 N N . ALA A 1 105 ? 7.491 2.786 -13.878 1.00 79.31 105 ALA A N 1
ATOM 825 C CA . ALA A 1 105 ? 8.162 2.098 -12.776 1.00 79.31 105 ALA A CA 1
ATOM 826 C C . ALA A 1 105 ? 8.118 2.927 -11.483 1.00 79.31 105 ALA A C 1
ATOM 828 O O . ALA A 1 105 ? 7.783 2.391 -10.426 1.00 79.31 105 ALA A O 1
ATOM 829 N N . ASN A 1 106 ? 8.377 4.235 -11.572 1.00 87.94 106 ASN A N 1
ATOM 830 C CA . ASN A 1 106 ? 8.300 5.146 -10.429 1.00 87.94 106 ASN A CA 1
ATOM 831 C C . ASN A 1 106 ? 6.867 5.251 -9.883 1.00 87.94 106 ASN A C 1
ATOM 833 O O . ASN A 1 106 ? 6.656 5.158 -8.672 1.00 87.94 106 ASN A O 1
ATOM 837 N N . GLU A 1 107 ? 5.866 5.388 -10.758 1.00 87.50 107 GLU A N 1
ATOM 838 C CA . GLU A 1 107 ? 4.452 5.383 -10.355 1.00 87.50 107 GLU A CA 1
ATOM 839 C C . GLU A 1 107 ? 4.049 4.062 -9.699 1.00 87.50 107 GLU A C 1
ATOM 841 O O . GLU A 1 107 ? 3.341 4.047 -8.687 1.00 87.50 107 GLU A O 1
ATOM 846 N N . TYR A 1 108 ? 4.512 2.947 -10.260 1.00 84.44 108 TYR A N 1
ATOM 847 C CA . TYR A 1 108 ? 4.260 1.620 -9.728 1.00 84.44 108 TYR A CA 1
ATOM 848 C C . TYR A 1 108 ? 4.872 1.439 -8.330 1.00 84.44 108 TYR A C 1
ATOM 850 O O . TYR A 1 108 ? 4.172 1.009 -7.409 1.00 84.44 108 TYR A O 1
ATOM 858 N N . GLN A 1 109 ? 6.129 1.845 -8.137 1.00 85.38 109 GLN A N 1
ATOM 859 C CA . GLN A 1 109 ? 6.801 1.815 -6.837 1.00 85.38 109 GLN A CA 1
ATOM 860 C C . GLN A 1 109 ? 6.100 2.721 -5.814 1.00 85.38 109 GLN A C 1
ATOM 862 O O . GLN A 1 109 ? 5.873 2.312 -4.673 1.00 85.38 109 GLN A O 1
ATOM 867 N N . SER A 1 110 ? 5.688 3.923 -6.224 1.00 88.62 110 SER A N 1
ATOM 868 C CA . SER A 1 110 ? 4.918 4.839 -5.375 1.00 88.62 110 SER A CA 1
ATOM 869 C C . SER A 1 110 ? 3.579 4.226 -4.945 1.00 88.62 110 SER A C 1
ATOM 871 O O . SER A 1 110 ? 3.193 4.302 -3.776 1.00 88.62 110 SER A O 1
ATOM 873 N N . ALA A 1 111 ? 2.882 3.541 -5.856 1.00 85.31 111 ALA A N 1
ATOM 874 C CA . ALA A 1 111 ? 1.640 2.849 -5.531 1.00 85.31 111 ALA A CA 1
ATOM 875 C C . ALA A 1 111 ? 1.852 1.683 -4.548 1.00 85.31 111 ALA A C 1
ATOM 877 O O . ALA A 1 111 ? 1.028 1.498 -3.649 1.00 85.31 111 ALA A O 1
ATOM 878 N N . GLN A 1 112 ? 2.953 0.930 -4.668 1.00 84.75 112 GLN A N 1
ATOM 879 C CA . GLN A 1 112 ? 3.316 -0.111 -3.696 1.00 84.75 112 GLN A CA 1
ATOM 880 C C . GLN A 1 112 ? 3.591 0.476 -2.308 1.00 84.75 112 GLN A C 1
ATOM 882 O O . GLN A 1 112 ? 3.083 -0.046 -1.316 1.00 84.75 112 GLN A O 1
ATOM 887 N N . GLN A 1 113 ? 4.334 1.582 -2.227 1.00 88.56 113 GLN A N 1
ATOM 888 C CA . GLN A 1 113 ? 4.592 2.274 -0.959 1.00 88.56 113 GLN A CA 1
ATOM 889 C C . GLN A 1 113 ? 3.291 2.760 -0.313 1.00 88.56 113 GLN A C 1
ATOM 891 O O . GLN A 1 113 ? 3.038 2.468 0.854 1.00 88.56 113 GLN A O 1
ATOM 896 N N . SER A 1 114 ? 2.422 3.413 -1.088 1.00 90.06 114 SER A N 1
ATOM 897 C CA . SER A 1 114 ? 1.120 3.892 -0.609 1.00 90.06 114 SER A CA 1
ATOM 898 C C . SER A 1 114 ? 0.238 2.753 -0.078 1.00 90.06 114 SER A C 1
ATOM 900 O O . SER A 1 114 ? -0.383 2.876 0.982 1.00 90.06 114 SER A O 1
ATOM 902 N N . LEU A 1 115 ? 0.226 1.610 -0.768 1.00 88.62 115 LEU A N 1
ATOM 903 C CA . LEU A 1 115 ? -0.465 0.408 -0.308 1.00 88.62 115 LEU A CA 1
ATOM 904 C C . LEU A 1 115 ? 0.141 -0.133 0.996 1.00 88.62 115 LEU A C 1
ATOM 906 O O . LEU A 1 115 ? -0.600 -0.444 1.929 1.00 88.62 115 LEU A O 1
ATOM 910 N N . ASN A 1 116 ? 1.468 -0.199 1.097 1.00 88.88 116 ASN A N 1
ATOM 911 C CA . ASN A 1 116 ? 2.154 -0.660 2.305 1.00 88.88 116 ASN A CA 1
ATOM 912 C C . ASN A 1 116 ? 1.889 0.246 3.510 1.00 88.88 116 ASN A C 1
ATOM 914 O O . ASN A 1 116 ? 1.700 -0.249 4.622 1.00 88.88 116 ASN A O 1
ATOM 918 N N . GLU A 1 117 ? 1.788 1.557 3.305 1.00 91.12 117 GLU A N 1
ATOM 919 C CA . GLU A 1 117 ? 1.369 2.482 4.354 1.00 91.12 117 GLU A CA 1
ATOM 920 C C . GLU A 1 117 ? -0.071 2.236 4.815 1.00 91.12 117 GLU A C 1
ATOM 922 O O . GLU A 1 117 ? -0.345 2.276 6.016 1.00 91.12 117 GLU A O 1
ATOM 927 N N . LEU A 1 118 ? -1.002 1.979 3.889 1.00 90.56 118 LEU A N 1
ATOM 928 C CA . LEU A 1 118 ? -2.392 1.653 4.225 1.00 90.56 118 LEU A CA 1
ATOM 929 C C . LEU A 1 118 ? -2.476 0.347 5.020 1.00 90.56 118 LEU A C 1
ATOM 931 O O . LEU A 1 118 ? -3.125 0.309 6.068 1.00 90.56 118 LEU A O 1
ATOM 935 N N . VAL A 1 119 ? -1.758 -0.684 4.570 1.00 89.94 119 VAL A N 1
ATOM 936 C CA . VAL A 1 119 ? -1.627 -1.968 5.272 1.00 89.94 119 VAL A CA 1
ATOM 937 C C . VAL A 1 119 ? -1.030 -1.768 6.664 1.00 89.94 119 VAL A C 1
ATOM 939 O O . VAL A 1 119 ? -1.565 -2.307 7.633 1.00 89.94 119 VAL A O 1
ATOM 942 N N . ASN A 1 120 ? 0.015 -0.948 6.807 1.00 91.56 120 ASN A N 1
ATOM 943 C CA . ASN A 1 120 ? 0.594 -0.626 8.111 1.00 91.56 120 ASN A CA 1
ATOM 944 C C . ASN A 1 120 ? -0.426 0.074 9.021 1.00 91.56 120 ASN A C 1
ATOM 946 O O . ASN A 1 120 ? -0.636 -0.350 10.158 1.00 91.56 120 ASN A O 1
ATOM 950 N N . ARG A 1 121 ? -1.112 1.112 8.520 1.00 90.06 121 ARG A N 1
ATOM 951 C CA . ARG A 1 121 ? -2.140 1.850 9.278 1.00 90.06 121 ARG A CA 1
ATOM 952 C C . ARG A 1 121 ? -3.250 0.922 9.768 1.00 90.06 121 ARG A C 1
ATOM 954 O O . ARG A 1 121 ? -3.653 1.030 10.927 1.00 90.06 121 ARG A O 1
ATOM 961 N N . TYR A 1 122 ? -3.711 0.010 8.918 1.00 90.38 122 TYR A N 1
ATOM 962 C CA . TYR A 1 122 ? -4.685 -1.016 9.280 1.00 90.38 122 TYR A CA 1
ATOM 963 C C . TYR A 1 122 ? -4.134 -1.981 10.332 1.00 90.38 122 TYR A C 1
ATOM 965 O O . TYR A 1 122 ? -4.742 -2.145 11.390 1.00 90.38 122 TYR A O 1
ATOM 973 N N . ASN A 1 123 ? -2.953 -2.556 10.092 1.00 88.69 123 ASN A N 1
ATOM 974 C CA . ASN A 1 123 ? -2.322 -3.515 10.992 1.00 88.69 123 ASN A CA 1
ATOM 975 C C . ASN A 1 123 ? -2.115 -2.917 12.389 1.00 88.69 123 ASN A C 1
ATOM 977 O O . ASN A 1 123 ? -2.522 -3.528 13.375 1.00 88.69 123 ASN A O 1
ATOM 981 N N . VAL A 1 124 ? -1.579 -1.697 12.478 1.00 90.00 124 VAL A N 1
ATOM 982 C CA . VAL A 1 124 ? -1.416 -0.962 13.741 1.00 90.00 124 VAL A CA 1
ATOM 983 C C . VAL A 1 124 ? -2.770 -0.689 14.401 1.00 90.00 124 VAL A C 1
ATOM 985 O O . VAL A 1 124 ? -2.915 -0.857 15.615 1.00 90.00 124 VAL A O 1
ATOM 988 N N . TYR A 1 125 ? -3.784 -0.288 13.626 1.00 88.25 125 TYR A N 1
ATOM 989 C CA . TYR A 1 125 ? -5.111 0.012 14.160 1.00 88.25 125 TYR A CA 1
ATOM 990 C C . TYR A 1 125 ? -5.757 -1.210 14.822 1.00 88.25 125 TYR A C 1
ATOM 992 O O . TYR A 1 125 ? -6.268 -1.081 15.943 1.00 88.25 125 TYR A O 1
ATOM 1000 N N . ILE A 1 126 ? -5.686 -2.377 14.172 1.00 87.44 126 ILE A N 1
ATOM 1001 C CA . ILE A 1 126 ? -6.278 -3.623 14.672 1.00 87.44 126 ILE A CA 1
ATOM 1002 C C . ILE A 1 126 ? -5.456 -4.275 15.796 1.00 87.44 126 ILE A C 1
ATOM 1004 O O . ILE A 1 126 ? -6.009 -5.061 16.564 1.00 87.44 126 ILE A O 1
ATOM 1008 N N . THR A 1 127 ? -4.160 -3.969 15.933 1.00 87.69 127 THR A N 1
ATOM 1009 C CA . THR A 1 127 ? -3.311 -4.548 16.995 1.00 87.69 127 THR A CA 1
ATOM 1010 C C . THR A 1 127 ? -3.144 -3.670 18.228 1.00 87.69 127 THR A C 1
ATOM 1012 O O . THR A 1 127 ? -2.659 -4.148 19.248 1.00 87.69 127 THR A O 1
ATOM 1015 N N . ALA A 1 128 ? -3.521 -2.395 18.169 1.00 87.25 128 ALA A N 1
ATOM 1016 C CA . ALA A 1 128 ? -3.401 -1.492 19.308 1.00 87.25 128 ALA A CA 1
ATOM 1017 C C . ALA A 1 128 ? -4.379 -1.849 20.443 1.00 87.25 128 ALA A C 1
ATOM 1019 O O . ALA A 1 128 ? -5.543 -2.168 20.201 1.00 87.25 128 ALA A O 1
ATOM 1020 N N . PHE A 1 129 ? -3.945 -1.736 21.699 1.00 79.25 129 PHE A N 1
ATOM 1021 C CA . PHE A 1 129 ? -4.834 -1.858 22.858 1.00 79.25 129 PHE A CA 1
ATOM 1022 C C . PHE A 1 129 ? -5.738 -0.610 22.983 1.00 79.25 129 PHE A C 1
ATOM 1024 O O . PHE A 1 129 ? -5.271 0.496 22.701 1.00 79.25 129 PHE A O 1
ATOM 1031 N N . PRO A 1 130 ? -7.028 -0.730 23.363 1.00 82.50 130 PRO A N 1
ATOM 1032 C CA . PRO A 1 130 ? -7.788 -1.954 23.668 1.00 82.50 130 PRO A CA 1
ATOM 1033 C C . PRO A 1 130 ? -8.418 -2.636 22.435 1.00 82.50 130 PRO A C 1
ATOM 1035 O O . PRO A 1 130 ? -9.054 -3.681 22.556 1.00 82.50 130 PRO A O 1
ATOM 1038 N N . ARG A 1 131 ? -8.238 -2.074 21.233 1.00 85.31 131 ARG A N 1
ATOM 1039 C CA . ARG A 1 131 ? -8.864 -2.545 19.983 1.00 85.31 131 ARG A CA 1
ATOM 1040 C C . ARG A 1 131 ? -8.518 -3.988 19.621 1.00 85.31 131 ARG A C 1
ATOM 1042 O O . ARG A 1 131 ? -9.367 -4.668 19.062 1.00 85.31 131 ARG A O 1
ATOM 1049 N N . ILE A 1 132 ? -7.340 -4.484 20.000 1.00 83.62 132 ILE A N 1
ATOM 1050 C CA . ILE A 1 132 ? -6.931 -5.882 19.783 1.00 83.62 132 ILE A CA 1
ATOM 1051 C C . ILE A 1 132 ? -7.933 -6.909 20.336 1.00 83.62 132 ILE A C 1
ATOM 1053 O O . ILE A 1 132 ? -8.082 -7.990 19.767 1.00 83.62 132 ILE A O 1
ATOM 1057 N N . ILE A 1 133 ? -8.655 -6.571 21.408 1.00 83.62 133 ILE A N 1
ATOM 1058 C CA . ILE A 1 133 ? -9.708 -7.424 21.974 1.00 83.62 133 ILE A CA 1
ATOM 1059 C C . ILE A 1 133 ? -10.873 -7.519 20.984 1.00 83.62 133 ILE A C 1
ATOM 1061 O O . ILE A 1 133 ? -11.309 -8.616 20.642 1.00 83.62 133 ILE A O 1
ATOM 1065 N N . LEU A 1 134 ? -11.318 -6.377 20.453 1.00 82.44 134 LEU A N 1
ATOM 1066 C CA . LEU A 1 134 ? -12.371 -6.320 19.439 1.00 82.44 134 LEU A CA 1
ATOM 1067 C C . LEU A 1 134 ? -11.946 -7.016 18.147 1.00 82.44 134 LEU A C 1
ATOM 1069 O O . LEU A 1 134 ? -12.725 -7.764 17.570 1.00 82.44 134 LEU A O 1
ATOM 1073 N N . THR A 1 135 ? -10.701 -6.827 17.719 1.00 84.19 135 THR A N 1
ATOM 1074 C CA . THR A 1 135 ? -10.118 -7.513 16.560 1.00 84.19 135 THR A CA 1
ATOM 1075 C C . THR A 1 135 ? -10.249 -9.028 16.679 1.00 84.19 135 THR A C 1
ATOM 1077 O O . THR A 1 135 ? -10.664 -9.674 15.719 1.00 84.19 135 THR A O 1
ATOM 1080 N N . LYS A 1 136 ? -9.953 -9.592 17.859 1.00 84.12 136 LYS A N 1
ATOM 1081 C CA . LYS A 1 136 ? -10.113 -11.028 18.124 1.00 84.12 136 LYS A CA 1
ATOM 1082 C C . LYS A 1 136 ? -11.582 -11.458 18.119 1.00 84.12 136 LYS A C 1
ATOM 1084 O O . LYS A 1 136 ? -11.890 -12.472 17.506 1.00 84.12 136 LYS A O 1
ATOM 1089 N N . ILE A 1 137 ? -12.472 -10.680 18.742 1.00 83.19 137 ILE A N 1
ATOM 1090 C CA . ILE A 1 137 ? -13.921 -10.963 18.786 1.00 83.19 137 ILE A CA 1
ATOM 1091 C C . ILE A 1 137 ? -14.530 -10.970 17.376 1.00 83.19 137 ILE A C 1
ATOM 1093 O O . ILE A 1 137 ? -15.314 -11.852 17.045 1.00 83.19 137 ILE A O 1
ATOM 1097 N N . PHE A 1 138 ? -14.149 -10.010 16.531 1.00 81.50 138 PHE A N 1
ATOM 1098 C CA . PHE A 1 138 ? -14.663 -9.873 15.165 1.00 81.50 138 PHE A CA 1
ATOM 1099 C C . PHE A 1 138 ? -13.864 -10.656 14.110 1.00 81.50 138 PHE A C 1
ATOM 1101 O O . PHE A 1 138 ? -14.196 -10.598 12.929 1.00 81.50 138 PHE A O 1
ATOM 1108 N N . GLY A 1 139 ? -12.807 -11.373 14.502 1.00 82.88 139 GLY A N 1
ATOM 1109 C CA . GLY A 1 139 ? -12.014 -12.201 13.590 1.00 82.88 139 GLY A CA 1
ATOM 1110 C C . GLY A 1 139 ? -11.212 -11.424 12.537 1.00 82.88 139 GLY A C 1
ATOM 1111 O O . GLY A 1 139 ? -10.874 -11.980 11.489 1.00 82.88 139 GLY A O 1
ATOM 1112 N N . TYR A 1 140 ? -10.888 -10.152 12.780 1.00 86.19 140 TYR A N 1
ATOM 1113 C CA . TYR A 1 140 ? -10.069 -9.373 11.850 1.00 86.19 140 TYR A CA 1
ATOM 1114 C C . TYR A 1 140 ? -8.612 -9.850 11.884 1.00 86.19 140 TYR A C 1
ATOM 1116 O O . TYR A 1 140 ? -8.001 -9.984 12.943 1.00 86.19 140 TYR A O 1
ATOM 1124 N N . LYS A 1 141 ? -8.041 -10.098 10.703 1.00 84.56 141 LYS A N 1
ATOM 1125 C CA . LYS A 1 141 ? -6.655 -10.554 10.531 1.00 84.56 141 LYS A CA 1
ATOM 1126 C C . LYS A 1 141 ? -5.794 -9.440 9.949 1.00 84.56 141 LYS A C 1
ATOM 1128 O O . LYS A 1 141 ? -6.316 -8.553 9.273 1.00 84.56 141 LYS A O 1
ATOM 1133 N N . LYS A 1 142 ? -4.488 -9.503 10.225 1.00 85.50 142 LYS A N 1
ATOM 1134 C CA . LYS A 1 142 ? -3.486 -8.634 9.599 1.00 85.50 142 LYS A CA 1
ATOM 1135 C C . LYS A 1 142 ? -3.469 -8.858 8.091 1.00 85.50 142 LYS A C 1
ATOM 1137 O O . LYS A 1 142 ? -3.612 -9.990 7.636 1.00 85.50 142 LYS A O 1
ATOM 1142 N N . GLU A 1 143 ? -3.273 -7.776 7.355 1.00 83.50 143 GLU A N 1
ATOM 1143 C CA . GLU A 1 143 ? -3.009 -7.813 5.919 1.00 83.50 143 GLU A CA 1
ATOM 1144 C C . GLU A 1 143 ? -1.496 -7.904 5.688 1.00 83.50 143 GLU A C 1
ATOM 1146 O O . GLU A 1 143 ? -0.701 -7.391 6.485 1.00 83.50 143 GLU A O 1
ATOM 1151 N N . ASN A 1 144 ? -1.098 -8.566 4.603 1.00 81.75 144 ASN A N 1
ATOM 1152 C CA . ASN A 1 144 ? 0.309 -8.708 4.235 1.00 81.75 144 ASN A CA 1
ATOM 1153 C C . ASN A 1 144 ? 0.802 -7.465 3.490 1.00 81.75 144 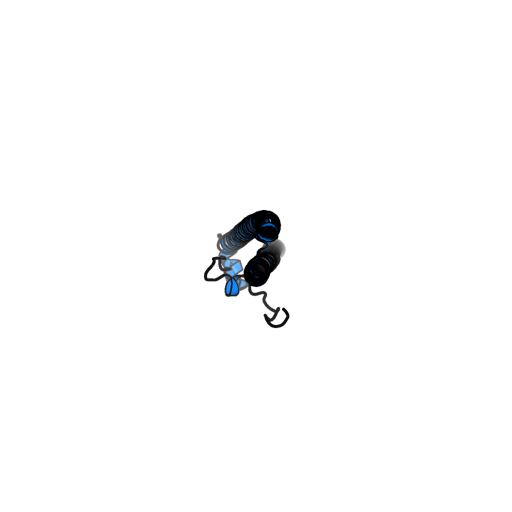ASN A C 1
ATOM 1155 O O . ASN A 1 144 ? 0.081 -6.905 2.664 1.00 81.75 144 ASN A O 1
ATOM 1159 N N . TYR A 1 145 ? 2.049 -7.075 3.754 1.00 79.25 145 TYR A N 1
ATOM 1160 C CA . TYR A 1 145 ? 2.746 -6.073 2.951 1.00 79.25 145 TYR A CA 1
ATOM 1161 C C . TYR A 1 145 ? 2.961 -6.578 1.529 1.00 79.25 145 TYR A C 1
ATOM 1163 O O . TYR A 1 145 ? 3.067 -7.783 1.291 1.00 79.25 145 TYR A O 1
ATOM 1171 N N . VAL A 1 146 ? 3.025 -5.645 0.592 1.00 75.75 146 VAL A N 1
ATOM 1172 C CA . VAL A 1 146 ? 3.309 -5.899 -0.810 1.00 75.75 146 VAL A CA 1
ATOM 1173 C C . VAL A 1 146 ? 4.794 -5.712 -1.070 1.00 75.75 146 VAL A C 1
ATOM 1175 O O . VAL A 1 146 ? 5.301 -4.597 -0.994 1.00 75.75 146 VAL A O 1
ATOM 1178 N N . ASP A 1 147 ? 5.435 -6.808 -1.459 1.00 69.12 147 ASP A N 1
ATOM 1179 C CA . ASP A 1 147 ? 6.814 -6.885 -1.927 1.00 69.12 147 ASP A CA 1
ATOM 1180 C C . ASP A 1 147 ? 6.871 -7.590 -3.288 1.00 69.12 147 ASP A C 1
ATOM 1182 O O . ASP A 1 147 ? 5.942 -8.297 -3.692 1.00 69.12 147 ASP A O 1
ATOM 1186 N N . SER A 1 148 ? 7.990 -7.438 -3.999 1.00 57.62 148 SER A N 1
ATOM 1187 C CA . SER A 1 148 ? 8.212 -8.020 -5.333 1.00 57.62 148 SER A CA 1
ATOM 1188 C C . SER A 1 148 ? 7.950 -9.533 -5.394 1.00 57.62 148 SER A C 1
ATOM 1190 O O . SER A 1 148 ? 7.405 -10.012 -6.388 1.00 57.62 148 SER A O 1
ATOM 1192 N N . GLY A 1 149 ? 8.259 -10.274 -4.323 1.00 58.81 149 GLY A N 1
ATOM 1193 C CA . GLY A 1 149 ? 8.061 -11.727 -4.237 1.00 58.81 149 GLY A CA 1
ATOM 1194 C C . GLY A 1 149 ? 6.650 -12.183 -3.847 1.00 58.81 149 GLY A C 1
ATOM 1195 O O . GLY A 1 149 ? 6.290 -13.326 -4.113 1.00 58.81 149 GLY A O 1
ATOM 1196 N N . ASN A 1 150 ? 5.829 -11.320 -3.239 1.00 64.62 150 ASN A N 1
ATOM 1197 C CA . ASN A 1 150 ? 4.496 -11.696 -2.743 1.00 64.62 150 ASN A CA 1
ATOM 1198 C C . ASN A 1 150 ? 3.347 -10.947 -3.437 1.00 64.62 150 ASN A C 1
ATOM 1200 O O . ASN A 1 150 ? 2.181 -11.193 -3.143 1.00 64.62 150 ASN A O 1
ATOM 1204 N N . LEU A 1 151 ? 3.676 -10.056 -4.370 1.00 63.91 151 LEU A N 1
ATOM 1205 C CA . LEU A 1 151 ? 2.781 -9.138 -5.062 1.00 63.91 151 LEU A CA 1
ATOM 1206 C C . LEU A 1 151 ? 1.512 -9.789 -5.626 1.00 63.91 151 LEU A C 1
ATOM 1208 O O . LEU A 1 151 ? 0.424 -9.233 -5.502 1.00 63.91 151 LEU A O 1
ATOM 1212 N N . ALA A 1 152 ? 1.637 -10.958 -6.258 1.00 60.91 152 ALA A N 1
ATOM 1213 C CA . ALA A 1 152 ? 0.490 -11.675 -6.815 1.00 60.91 152 ALA A CA 1
ATOM 1214 C C . ALA A 1 152 ? -0.471 -12.147 -5.710 1.00 60.91 152 ALA A C 1
ATOM 1216 O O . ALA A 1 152 ? -1.682 -11.999 -5.836 1.00 60.91 152 ALA A O 1
ATOM 1217 N N . ALA A 1 153 ? 0.069 -12.639 -4.593 1.00 60.28 153 ALA A N 1
ATOM 1218 C CA . ALA A 1 153 ? -0.718 -13.079 -3.447 1.00 60.28 153 ALA A CA 1
ATOM 1219 C C . ALA A 1 153 ? -1.297 -11.898 -2.649 1.00 60.28 153 ALA A C 1
ATOM 1221 O O . ALA A 1 153 ? -2.425 -11.970 -2.169 1.00 60.28 153 ALA A O 1
ATOM 1222 N N . SER A 1 154 ? -0.545 -10.804 -2.519 1.00 57.88 154 SER A N 1
ATOM 1223 C CA . SER A 1 154 ? -0.913 -9.651 -1.695 1.00 57.88 154 SER A CA 1
ATOM 1224 C C . SER A 1 154 ? -1.859 -8.680 -2.406 1.00 57.88 154 SER A C 1
ATOM 1226 O O . SER A 1 154 ? -2.656 -8.023 -1.739 1.00 57.88 154 SER A O 1
ATOM 1228 N N . THR A 1 155 ? -1.854 -8.637 -3.743 1.00 57.25 155 THR A N 1
ATOM 1229 C CA . THR A 1 155 ? -2.816 -7.845 -4.532 1.00 57.25 155 THR A CA 1
ATOM 1230 C C . THR A 1 155 ? -4.065 -8.617 -4.944 1.00 57.25 155 THR A C 1
ATOM 1232 O O . THR A 1 155 ? -5.010 -7.977 -5.405 1.00 57.25 155 THR A O 1
ATOM 1235 N N . LYS A 1 156 ? -4.115 -9.950 -4.771 1.00 55.81 156 LYS A N 1
ATOM 1236 C CA . LYS A 1 156 ? -5.279 -10.778 -5.128 1.00 55.81 156 LYS A CA 1
ATOM 1237 C C . LYS A 1 156 ? -6.547 -10.215 -4.477 1.00 55.81 156 LYS A C 1
ATOM 1239 O O . LYS A 1 156 ? -6.612 -10.072 -3.257 1.00 55.81 156 LYS A O 1
ATOM 1244 N N . LEU A 1 157 ? -7.519 -9.832 -5.307 1.00 52.69 157 LEU A N 1
ATOM 1245 C CA . LEU A 1 157 ? -8.817 -9.364 -4.827 1.00 52.69 157 LEU A CA 1
ATOM 1246 C C . LEU A 1 157 ? -9.625 -10.597 -4.431 1.00 52.69 157 LEU A C 1
ATOM 1248 O O . LEU A 1 157 ? -9.643 -11.592 -5.156 1.00 52.69 157 LEU A O 1
ATOM 1252 N N . SER A 1 158 ? -10.280 -10.546 -3.277 1.00 44.06 158 SER A N 1
ATOM 1253 C CA . SER A 1 158 ? -11.219 -11.593 -2.889 1.00 44.06 158 SER A CA 1
ATOM 1254 C C . SER A 1 158 ? -12.443 -11.504 -3.804 1.00 44.06 158 SER A C 1
ATOM 1256 O O . SER A 1 158 ? -13.315 -10.680 -3.559 1.00 44.06 158 SER A O 1
ATOM 1258 N N . GLY A 1 159 ? -12.505 -12.339 -4.846 1.00 42.88 159 GLY A N 1
ATOM 1259 C CA . GLY A 1 159 ? -13.665 -12.435 -5.746 1.00 42.88 159 GLY A CA 1
ATOM 1260 C C . GLY A 1 159 ? -13.455 -11.952 -7.186 1.00 42.88 159 GLY A C 1
ATOM 1261 O O . GLY A 1 159 ? -14.434 -11.861 -7.913 1.00 42.88 159 GLY A O 1
ATOM 1262 N N . PHE A 1 160 ? -12.220 -11.668 -7.610 1.00 38.94 160 PHE A N 1
ATOM 1263 C CA . PHE A 1 160 ? -11.880 -11.414 -9.018 1.00 38.94 160 PHE A CA 1
ATOM 1264 C C . PHE A 1 160 ? -10.908 -12.512 -9.470 1.00 38.94 160 PHE A C 1
ATOM 1266 O O . PHE A 1 160 ? -9.826 -12.632 -8.885 1.00 38.94 160 PHE A O 1
ATOM 1273 N N . ASP A 1 161 ? -11.322 -13.366 -10.411 1.00 41.78 161 ASP A N 1
ATOM 1274 C CA . ASP A 1 161 ? -10.498 -14.478 -10.901 1.00 41.78 161 ASP A CA 1
ATOM 1275 C C . ASP A 1 161 ? -9.502 -13.954 -11.946 1.00 41.78 161 ASP A C 1
ATOM 1277 O O . ASP A 1 161 ? -9.825 -13.096 -12.765 1.00 41.78 161 ASP A O 1
ATOM 1281 N N . ASP A 1 162 ? -8.275 -14.478 -11.935 1.00 42.28 162 ASP A N 1
ATOM 1282 C CA . ASP A 1 162 ? -7.181 -14.048 -12.825 1.00 42.28 162 ASP A CA 1
ATOM 1283 C C . ASP A 1 162 ? -7.451 -14.396 -14.312 1.00 42.28 162 ASP A C 1
ATOM 1285 O O . ASP A 1 162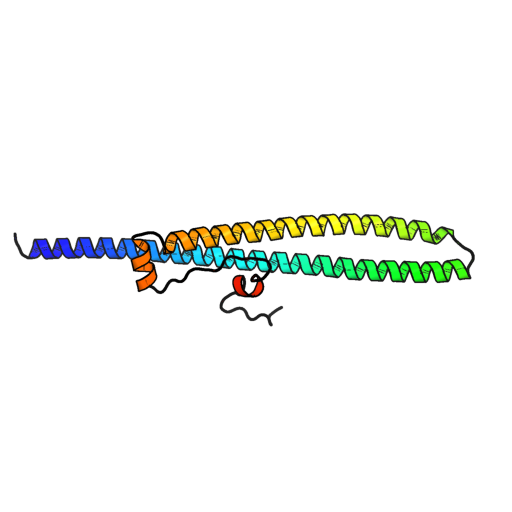 ? -6.617 -14.131 -15.175 1.00 42.28 162 ASP A O 1
ATOM 1289 N N . LYS A 1 163 ? -8.613 -14.995 -14.610 1.00 40.44 163 LYS A N 1
ATOM 1290 C CA . LYS A 1 163 ? -9.103 -15.359 -15.949 1.00 40.44 163 LYS A CA 1
ATOM 1291 C C . LYS A 1 163 ? -9.879 -14.243 -16.655 1.00 40.44 163 LYS A C 1
ATOM 1293 O O . LYS A 1 163 ? -10.181 -14.397 -17.833 1.00 40.44 163 LYS A O 1
ATOM 1298 N N . ASP A 1 164 ? -10.183 -13.146 -15.962 1.00 40.22 164 ASP A N 1
ATOM 1299 C CA . ASP A 1 164 ? -10.915 -12.000 -16.524 1.00 40.22 164 ASP A CA 1
ATOM 1300 C C . ASP A 1 164 ? -9.988 -10.960 -17.201 1.00 40.22 164 ASP A C 1
ATOM 1302 O O . ASP A 1 164 ? -10.379 -9.806 -17.394 1.00 40.22 164 ASP A O 1
ATOM 1306 N N . ILE A 1 165 ? -8.747 -11.346 -17.543 1.00 38.50 165 ILE A N 1
ATOM 1307 C CA . ILE A 1 165 ? -7.751 -10.514 -18.249 1.00 38.50 165 ILE A CA 1
ATOM 1308 C C . ILE A 1 165 ? -7.257 -11.227 -19.507 1.00 38.50 165 ILE A C 1
ATOM 1310 O O . ILE A 1 165 ? -6.841 -12.401 -19.390 1.00 38.50 165 ILE A O 1
#

Sequence (165 aa):
MKWWGYLILLLVIAGFLAYYLMRFRNKVVNQKEDIEKAKSRVRILKAKYLQVLRKVGTTQKDSNDAQGGAYYTANKNGGGRFIGGAIGTVDSNFEEVGKLVVSLANEYQSAQQSLNELVNRYNVYITAFPRIILTKIFGYKKENYVDSGNLAASTKLSGFDDKDI

Foldseek 3Di:
DDPVVVVVVVVVVVVVVVVVLVVLVVVLVVLVVVLLVLLVVLVVLVVVLVVLVVVLVVLVVVLVVVLVVVVVVCVVVVNPPPNVVSVVVSVVVNVVSVVVNVVSVVVSVVSLVVSQVSLVVSQCSCCDPPNVVVCVVVVPDRQDRDDPVCSCVRSDDPPDDPVVD

Secondary structure (DSSP, 8-state):
--HHHHHHHHHHHHHHHHHHHHHHHHHHHHHHHHHHHHHHHHHHHHHHHHHHHHHHHHHHHHHHHHHHHHHHHHHHHT-GGGHHHHHHHHHHHHHHHHHHHHHHHHHHHHHHHHHHHHHHHHHHHHHSTTHHHHHHHTT--PPPPP-TTTHHHHH--TT--TT--

pLDDT: mean 75.0, std 14.05, range [38.5, 91.56]